Protein AF-A0A933L0N3-F1 (afdb_monomer_lite)

Foldseek 3Di:
DDDPDAAEEAEDQAAPDDPDPCLAPVVQVVVQVVVCVVRVNRYGYYYPRSHPDPVRVVVVVVVVPDPLVVDDDAPVPDDVHPCPDPRNVVSVVD

InterPro domains:
  IPR014729 Rossmann-like alpha/beta/alpha sandwich fold [G3DSA:3.40.50.620] (2-93)
  IPR018317 Queuosine biosynthesis protein QueC [PF06508] (8-93)
  IPR018317 Queuosine biosynthesis protein QueC [PTHR42914] (9-93)

Organism: NCBI:txid1228055

Radius of gyration: 17.13 Å; chains: 1; bounding box: 46×27×42 Å

Structure (mmCIF, N/CA/C/O backbone):
data_AF-A0A933L0N3-F1
#
_entry.id   AF-A0A933L0N3-F1
#
loop_
_atom_site.group_PDB
_atom_site.id
_atom_site.type_symbol
_atom_site.label_atom_id
_atom_site.label_alt_id
_atom_site.label_comp_id
_atom_site.label_asym_id
_atom_site.label_entity_id
_atom_site.label_seq_id
_atom_site.pdbx_PDB_ins_code
_atom_site.Cartn_x
_atom_site.Cartn_y
_atom_site.Cartn_z
_atom_site.occupancy
_atom_site.B_iso_or_equiv
_atom_site.auth_seq_id
_atom_site.auth_comp_id
_atom_site.auth_asym_id
_atom_site.auth_atom_id
_atom_site.pdbx_PDB_model_num
ATOM 1 N N . MET A 1 1 ? -33.465 11.401 14.427 1.00 44.47 1 MET A N 1
ATOM 2 C CA . MET A 1 1 ? -32.306 11.468 13.514 1.00 44.47 1 MET A CA 1
ATOM 3 C C . MET A 1 1 ? -31.498 10.208 13.743 1.00 44.47 1 MET A C 1
ATOM 5 O O . MET A 1 1 ? -30.945 10.051 14.819 1.00 44.47 1 MET A O 1
ATOM 9 N N . ASN A 1 2 ? -31.567 9.260 12.809 1.00 50.28 2 ASN A N 1
ATOM 10 C CA . ASN A 1 2 ? -30.867 7.983 12.903 1.00 50.28 2 ASN A CA 1
ATOM 11 C C . ASN A 1 2 ? -29.531 8.135 12.170 1.00 50.28 2 ASN A C 1
ATOM 13 O O . ASN A 1 2 ? -29.464 7.921 10.965 1.00 50.28 2 ASN A O 1
ATOM 17 N N . THR A 1 3 ? -28.502 8.610 12.863 1.00 55.62 3 THR A N 1
ATOM 18 C CA . THR A 1 3 ? -27.130 8.616 12.344 1.00 55.62 3 THR A CA 1
ATOM 19 C C . THR A 1 3 ? -26.414 7.439 12.980 1.00 55.62 3 THR A C 1
ATOM 21 O O . THR A 1 3 ? -25.830 7.570 14.054 1.00 55.62 3 THR A O 1
ATOM 24 N N . SER A 1 4 ? -26.510 6.263 12.360 1.00 66.69 4 SER A N 1
ATOM 25 C CA . SER A 1 4 ? -25.563 5.187 12.649 1.00 66.69 4 SER A CA 1
ATOM 26 C C . SER A 1 4 ? -24.163 5.742 12.394 1.00 66.69 4 SER A C 1
ATOM 28 O O . SER A 1 4 ? -23.893 6.201 11.285 1.00 66.69 4 SER A O 1
ATOM 30 N N . ALA A 1 5 ? -23.309 5.775 13.415 1.00 74.56 5 ALA A N 1
ATOM 31 C CA . ALA A 1 5 ? -21.937 6.234 13.247 1.00 74.56 5 ALA A CA 1
ATOM 32 C C . ALA A 1 5 ? -21.227 5.326 12.227 1.00 74.56 5 ALA A C 1
ATOM 34 O O . ALA A 1 5 ? -21.288 4.102 12.350 1.00 74.56 5 ALA A O 1
ATOM 35 N N . GLU A 1 6 ? -20.602 5.913 11.205 1.00 88.19 6 GLU A N 1
ATOM 36 C CA . GLU A 1 6 ? -19.903 5.151 10.165 1.00 88.19 6 GLU A CA 1
ATOM 37 C C . GLU A 1 6 ? -18.737 4.352 10.755 1.00 88.19 6 GLU A C 1
ATOM 39 O O . GLU A 1 6 ? -18.092 4.784 11.708 1.00 88.19 6 GLU A O 1
ATOM 44 N N . SER A 1 7 ? -18.481 3.169 10.198 1.00 94.75 7 SER A N 1
ATOM 45 C CA . SER A 1 7 ? -17.369 2.290 10.571 1.00 94.75 7 SER A CA 1
ATOM 46 C C . SER A 1 7 ? -16.771 1.667 9.313 1.00 94.75 7 SER A C 1
ATOM 48 O O . SER A 1 7 ? -17.487 1.462 8.331 1.00 94.75 7 SER A O 1
ATOM 50 N N . GLY A 1 8 ? -15.477 1.353 9.319 1.00 96.12 8 GLY A N 1
ATOM 51 C CA . GLY A 1 8 ? -14.823 0.814 8.130 1.00 96.12 8 GLY A CA 1
ATOM 52 C C . GLY A 1 8 ? -13.330 0.543 8.277 1.00 96.12 8 GLY A C 1
ATOM 53 O O . GLY A 1 8 ? -12.774 0.507 9.370 1.00 96.12 8 GLY A O 1
ATOM 54 N N . MET A 1 9 ? -12.672 0.333 7.138 1.00 97.06 9 MET A N 1
ATOM 55 C CA . MET A 1 9 ? -11.244 0.031 7.068 1.00 97.06 9 MET A CA 1
ATOM 56 C C . MET A 1 9 ? -10.545 1.008 6.131 1.00 97.06 9 MET A C 1
ATOM 58 O O . MET A 1 9 ? -10.990 1.230 5.005 1.00 97.06 9 MET A O 1
ATOM 62 N N . ILE A 1 10 ? -9.417 1.544 6.580 1.00 97.44 10 ILE A N 1
ATOM 63 C CA . ILE A 1 10 ? -8.486 2.292 5.741 1.00 97.44 10 ILE A CA 1
ATOM 64 C C . ILE A 1 10 ? -7.453 1.288 5.240 1.00 97.44 10 ILE A C 1
ATOM 66 O O . ILE A 1 10 ? -6.665 0.774 6.030 1.00 97.44 10 ILE A O 1
ATOM 70 N N . VAL A 1 11 ? -7.463 0.985 3.941 1.00 98.12 11 VAL A N 1
ATOM 71 C CA . VAL A 1 11 ? -6.564 -0.019 3.353 1.00 98.12 11 VAL A CA 1
ATOM 72 C C . VAL A 1 11 ? -5.494 0.661 2.503 1.00 98.12 11 VAL A C 1
ATOM 74 O O . VAL A 1 11 ? -5.808 1.329 1.520 1.00 98.12 11 VAL A O 1
ATOM 77 N N . ALA A 1 12 ? -4.227 0.469 2.863 1.00 98.06 12 ALA A N 1
ATOM 78 C CA . ALA A 1 12 ? -3.074 1.005 2.150 1.00 98.06 12 ALA A CA 1
ATOM 79 C C . ALA A 1 12 ? -2.339 -0.090 1.360 1.00 98.06 12 ALA A C 1
ATOM 81 O O . ALA A 1 12 ? -1.995 -1.147 1.890 1.00 98.06 12 ALA A O 1
ATOM 82 N N . GLY A 1 13 ? -2.034 0.194 0.092 1.00 97.06 13 GLY A N 1
ATOM 83 C CA . GLY A 1 13 ? -1.263 -0.682 -0.799 1.00 97.06 13 GLY A CA 1
ATOM 84 C C . GLY A 1 13 ? 0.260 -0.587 -0.634 1.00 97.06 13 GLY A C 1
ATOM 85 O O . GLY A 1 13 ? 0.981 -0.787 -1.609 1.00 97.06 13 GLY A O 1
ATOM 86 N N . ILE A 1 14 ? 0.754 -0.232 0.557 1.00 97.56 14 ILE A N 1
ATOM 87 C C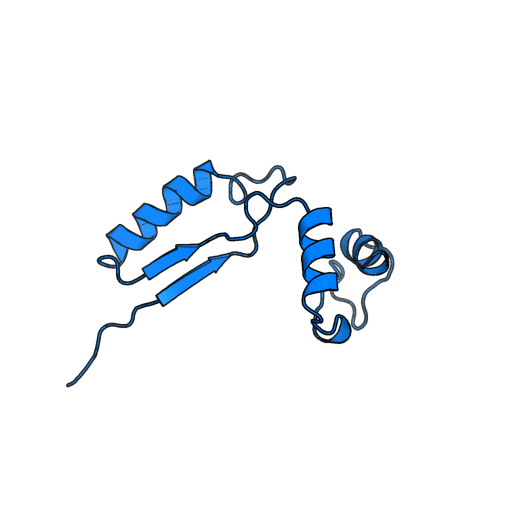A . ILE A 1 14 ? 2.195 -0.166 0.853 1.00 97.56 14 ILE A CA 1
ATOM 88 C C . ILE A 1 14 ? 2.804 -1.571 0.919 1.00 97.56 14 ILE A C 1
ATOM 90 O O . ILE A 1 14 ? 2.127 -2.532 1.288 1.00 97.56 14 ILE A O 1
ATOM 94 N N . HIS A 1 15 ? 4.083 -1.690 0.563 1.00 97.00 15 HIS A N 1
ATOM 95 C CA . HIS A 1 15 ? 4.761 -2.975 0.410 1.00 97.00 15 HIS A CA 1
ATOM 96 C C . HIS A 1 15 ? 6.234 -2.925 0.836 1.00 97.00 15 HIS A C 1
ATOM 98 O O . HIS A 1 15 ? 6.807 -1.850 1.022 1.00 97.00 15 HIS A O 1
ATOM 104 N N . ALA A 1 16 ? 6.870 -4.092 0.945 1.00 96.12 16 ALA A N 1
ATOM 105 C CA . ALA A 1 16 ? 8.269 -4.213 1.345 1.00 96.12 16 ALA A CA 1
ATOM 106 C C . ALA A 1 16 ? 9.249 -3.831 0.218 1.00 96.12 16 ALA A C 1
ATOM 108 O O . ALA A 1 16 ? 8.918 -3.869 -0.969 1.00 96.12 16 ALA A O 1
ATOM 109 N N . GLY A 1 17 ? 10.499 -3.526 0.580 1.00 93.19 17 GLY A N 1
ATOM 110 C CA . GLY A 1 17 ? 11.572 -3.233 -0.381 1.00 93.19 17 GLY A CA 1
ATOM 111 C C . GLY A 1 17 ? 11.685 -1.761 -0.789 1.00 93.19 17 GLY A C 1
ATOM 112 O O . GLY A 1 17 ? 12.362 -1.456 -1.769 1.00 93.19 17 GLY A O 1
ATOM 113 N N . THR A 1 18 ? 11.042 -0.855 -0.051 1.00 91.50 18 THR A N 1
ATOM 114 C CA . THR A 1 18 ? 11.271 0.594 -0.140 1.00 91.50 18 THR A CA 1
ATOM 115 C C . THR A 1 18 ? 12.051 1.077 1.088 1.00 91.50 18 THR A C 1
ATOM 117 O O . THR A 1 18 ? 12.114 0.385 2.103 1.00 91.50 18 THR A O 1
ATOM 120 N N . ASN A 1 19 ? 12.642 2.271 1.003 1.00 94.38 19 ASN A N 1
ATOM 121 C CA . ASN A 1 19 ? 13.368 2.894 2.119 1.00 94.38 19 ASN A CA 1
ATOM 122 C C . ASN A 1 19 ? 12.520 3.930 2.877 1.00 94.38 19 ASN A C 1
ATOM 124 O O . ASN A 1 19 ? 13.051 4.676 3.698 1.00 94.38 19 ASN A O 1
ATOM 128 N N . TYR A 1 20 ? 11.221 4.021 2.582 1.00 96.94 20 TYR A N 1
ATOM 129 C CA . TYR A 1 20 ? 10.344 4.994 3.220 1.00 96.94 20 TYR A CA 1
ATOM 130 C C . TYR A 1 20 ? 9.808 4.451 4.546 1.00 96.94 20 TYR A C 1
ATOM 132 O O . TYR A 1 20 ? 9.333 3.318 4.627 1.00 96.94 20 TYR A O 1
ATOM 140 N N . TYR A 1 21 ? 9.874 5.269 5.598 1.00 97.56 21 TYR A N 1
ATOM 141 C CA . TYR A 1 21 ? 9.401 4.880 6.928 1.00 97.56 21 TYR A CA 1
ATOM 142 C C . TYR A 1 21 ? 7.899 4.569 6.947 1.00 97.56 21 TYR A C 1
ATOM 144 O O . TYR A 1 21 ? 7.482 3.625 7.614 1.00 97.56 21 TYR A O 1
ATOM 152 N N . ASP A 1 22 ? 7.096 5.304 6.177 1.00 97.19 22 ASP A N 1
ATOM 153 C CA . ASP A 1 22 ? 5.647 5.099 6.038 1.00 97.19 22 ASP A CA 1
ATOM 154 C C . ASP A 1 22 ? 5.263 3.793 5.312 1.00 97.19 22 ASP A C 1
ATOM 156 O O . ASP A 1 22 ? 4.094 3.421 5.263 1.00 97.19 22 ASP A O 1
ATOM 160 N N . CYS A 1 23 ? 6.250 3.052 4.805 1.00 97.69 23 CYS A N 1
ATOM 161 C CA . CYS A 1 23 ? 6.093 1.716 4.239 1.00 97.69 23 CYS A CA 1
ATOM 162 C C . CYS A 1 23 ? 6.583 0.605 5.192 1.00 97.69 23 CYS A C 1
ATOM 164 O O . CYS A 1 23 ? 6.685 -0.552 4.786 1.00 97.69 23 CYS A O 1
ATOM 166 N N . SER A 1 24 ? 6.924 0.932 6.445 1.00 97.25 24 SER A N 1
ATOM 167 C CA . SER A 1 24 ? 7.516 -0.008 7.408 1.00 97.25 24 SER A CA 1
ATOM 168 C C . SER A 1 24 ? 6.490 -0.668 8.346 1.00 97.25 24 SER A C 1
ATOM 170 O O . SER A 1 24 ? 5.440 -0.085 8.635 1.00 97.25 24 SER A O 1
ATOM 172 N N . PRO A 1 25 ? 6.801 -1.857 8.906 1.00 97.56 25 PRO A N 1
ATOM 173 C CA . PRO A 1 25 ? 6.017 -2.457 9.986 1.00 97.56 25 PRO A CA 1
ATOM 174 C C . PRO A 1 25 ? 5.821 -1.538 11.193 1.00 97.56 25 PRO A C 1
ATOM 176 O O . PRO A 1 25 ? 4.733 -1.517 11.763 1.00 97.56 25 PRO A O 1
ATOM 179 N N . ASP A 1 26 ? 6.836 -0.747 11.542 1.00 98.06 26 ASP A N 1
ATOM 180 C CA . ASP A 1 26 ? 6.792 0.179 12.675 1.00 98.06 26 ASP A CA 1
ATOM 181 C C . ASP A 1 26 ? 5.790 1.312 12.450 1.00 98.06 26 ASP A C 1
ATOM 183 O O . ASP A 1 26 ? 5.072 1.696 13.374 1.00 98.06 26 ASP A O 1
ATOM 187 N N . PHE A 1 27 ? 5.699 1.830 11.222 1.00 98.12 27 PHE A N 1
ATOM 188 C CA . PHE A 1 27 ? 4.676 2.809 10.869 1.00 98.12 27 PHE A CA 1
ATOM 189 C C . PHE A 1 27 ? 3.272 2.218 11.021 1.00 98.12 27 PHE A C 1
ATOM 191 O O . PHE A 1 27 ? 2.436 2.813 11.699 1.00 98.12 27 PHE A O 1
ATOM 198 N N . VAL A 1 28 ? 3.029 1.021 10.471 1.00 98.19 28 VAL A N 1
ATOM 199 C CA . VAL A 1 28 ? 1.721 0.351 10.571 1.00 98.19 28 VAL A CA 1
ATOM 200 C C . VAL A 1 28 ? 1.353 0.057 12.029 1.00 98.1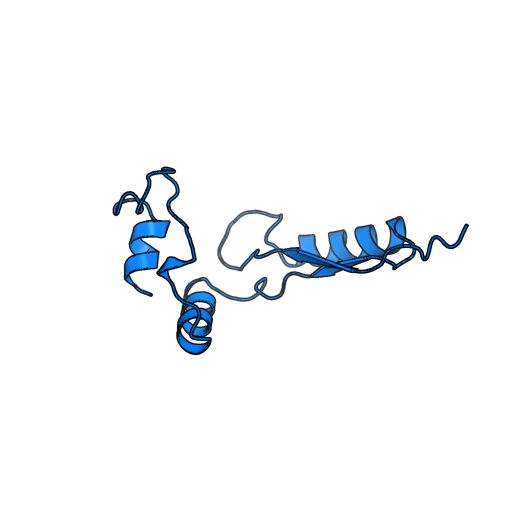9 28 VAL A C 1
ATOM 202 O O . VAL A 1 28 ? 0.223 0.316 12.443 1.00 98.19 28 VAL A O 1
ATOM 205 N N . ALA A 1 29 ? 2.314 -0.401 12.835 1.00 98.25 29 ALA A N 1
ATOM 206 C CA . ALA A 1 29 ? 2.122 -0.675 14.259 1.00 98.25 29 ALA A CA 1
ATOM 207 C C . ALA A 1 29 ? 1.789 0.581 15.084 1.00 98.25 29 ALA A C 1
ATOM 209 O O . ALA A 1 29 ? 1.167 0.468 16.136 1.00 98.25 29 ALA A O 1
ATOM 210 N N . ARG A 1 30 ? 2.184 1.774 14.621 1.00 98.38 30 ARG A N 1
ATOM 211 C CA . ARG A 1 30 ? 1.887 3.053 15.288 1.00 98.38 30 ARG A CA 1
ATOM 212 C C . ARG A 1 30 ? 0.613 3.713 14.775 1.00 98.38 30 ARG A C 1
ATOM 214 O O . ARG A 1 30 ? -0.124 4.287 15.567 1.00 98.38 30 ARG A O 1
ATOM 221 N N . VAL A 1 31 ? 0.350 3.654 13.470 1.00 98.31 31 VAL A N 1
ATOM 222 C CA . VAL A 1 31 ? -0.820 4.317 12.873 1.00 98.31 31 VAL A CA 1
ATOM 223 C C . VAL A 1 31 ? -2.117 3.564 13.166 1.00 98.31 31 VAL A C 1
ATOM 225 O O . VAL A 1 31 ? -3.151 4.196 13.334 1.00 98.31 31 VAL A O 1
ATOM 228 N N . THR A 1 32 ? -2.068 2.233 13.280 1.00 98.44 32 THR A N 1
ATOM 229 C CA . THR A 1 32 ? -3.256 1.411 13.565 1.00 98.44 32 THR A CA 1
ATOM 230 C C . THR A 1 32 ? -3.923 1.784 14.895 1.00 98.44 32 THR A C 1
ATOM 232 O O . THR A 1 32 ? -5.084 2.192 14.846 1.00 98.44 32 THR A O 1
ATOM 235 N N . PRO A 1 33 ? -3.228 1.760 16.055 1.00 98.44 33 PRO A N 1
ATOM 236 C CA . PRO A 1 33 ? -3.838 2.176 17.317 1.00 98.44 33 PRO A CA 1
ATOM 237 C C . PRO A 1 33 ? -4.226 3.656 17.306 1.00 98.44 33 PRO A C 1
ATOM 239 O O . PRO A 1 33 ? -5.279 4.000 17.818 1.00 98.44 33 PRO A O 1
ATOM 242 N N . LEU A 1 34 ? -3.451 4.531 16.652 1.00 98.31 34 LEU A N 1
ATOM 243 C CA . LEU A 1 34 ? -3.817 5.944 16.520 1.00 98.31 34 LEU A CA 1
ATOM 244 C C . LEU A 1 34 ? -5.171 6.121 15.811 1.00 98.31 34 LEU A C 1
ATOM 246 O O . LEU A 1 34 ? -6.006 6.900 16.267 1.00 98.31 34 LEU A O 1
ATOM 250 N N . VAL A 1 35 ? -5.405 5.409 14.705 1.00 98.25 35 VAL A N 1
ATOM 251 C CA . VAL A 1 35 ? -6.687 5.435 13.982 1.00 98.25 35 VAL A CA 1
ATOM 252 C C . VAL A 1 35 ? -7.803 4.854 14.847 1.00 98.25 35 VAL A C 1
ATOM 254 O O . VAL A 1 35 ? -8.875 5.447 14.937 1.00 98.25 35 VAL A O 1
ATOM 257 N N . GLU A 1 36 ? -7.563 3.731 15.516 1.00 98.19 36 GLU A N 1
ATOM 258 C CA . GLU A 1 36 ? -8.572 3.089 16.361 1.00 98.19 36 GLU A CA 1
ATOM 259 C C . GLU A 1 36 ? -8.943 3.969 17.564 1.00 98.19 36 GLU A C 1
ATOM 261 O O . GLU A 1 36 ? -10.119 4.230 17.792 1.00 98.19 36 GLU A O 1
ATOM 266 N N . GLU A 1 37 ? -7.970 4.515 18.288 1.00 98.19 37 GLU A N 1
ATOM 267 C CA . GLU A 1 37 ? -8.196 5.365 19.462 1.00 98.19 37 GLU A CA 1
ATOM 268 C C . GLU A 1 37 ? -8.889 6.684 19.102 1.00 98.19 37 GLU A C 1
ATOM 270 O O . GLU A 1 37 ? -9.796 7.123 19.806 1.00 98.19 37 GLU A O 1
ATOM 275 N N . THR A 1 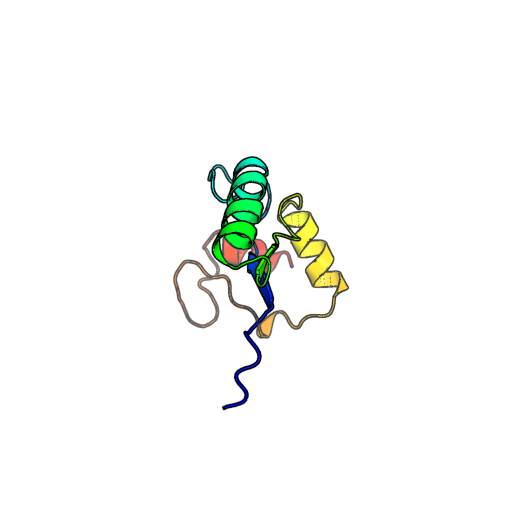38 ? -8.515 7.311 17.983 1.00 97.31 38 THR A N 1
ATOM 276 C CA . THR A 1 38 ? -9.120 8.587 17.551 1.00 97.31 38 THR A CA 1
ATOM 277 C C . THR A 1 38 ? -10.516 8.431 16.951 1.00 97.31 38 THR A C 1
ATOM 279 O O . THR A 1 38 ? -11.211 9.430 16.753 1.00 97.31 38 THR A O 1
ATOM 282 N N . THR A 1 39 ? -10.947 7.200 16.664 1.00 96.19 39 THR A N 1
ATOM 283 C CA . THR A 1 39 ? -12.247 6.920 16.041 1.00 96.19 39 THR A CA 1
ATOM 284 C C . THR A 1 39 ? -13.189 6.104 16.922 1.00 96.19 39 THR A C 1
ATOM 286 O O . THR A 1 39 ? -14.209 5.634 16.422 1.00 96.19 39 THR A O 1
ATOM 289 N N . ASP A 1 40 ? -12.893 5.939 18.215 1.00 96.38 40 ASP A N 1
ATOM 290 C CA . ASP A 1 40 ? -13.595 5.007 19.118 1.00 96.38 40 ASP A CA 1
ATOM 291 C C . ASP A 1 40 ? -13.721 3.597 18.507 1.00 96.38 40 ASP A C 1
ATOM 293 O O . ASP A 1 40 ? -14.788 2.979 18.506 1.00 96.38 40 ASP A O 1
ATOM 297 N N . SER A 1 41 ? -12.633 3.129 17.895 1.00 96.12 41 SER A N 1
ATOM 298 C CA . SER A 1 41 ? -12.507 1.848 17.194 1.00 96.12 41 SER A CA 1
ATOM 299 C C . SER A 1 41 ? -13.482 1.646 16.027 1.00 96.12 41 SER A C 1
ATOM 301 O O . SER A 1 41 ? -13.677 0.519 15.575 1.00 96.12 41 SER A O 1
ATOM 303 N N . ARG A 1 42 ? -14.087 2.719 15.498 1.00 96.88 42 ARG A N 1
ATOM 304 C CA . ARG A 1 42 ? -14.950 2.643 14.306 1.00 96.88 42 ARG A CA 1
ATOM 305 C C . ARG A 1 42 ? -14.158 2.404 13.023 1.00 96.88 42 ARG A C 1
ATOM 307 O O . ARG A 1 42 ? -14.693 1.827 12.078 1.00 96.88 42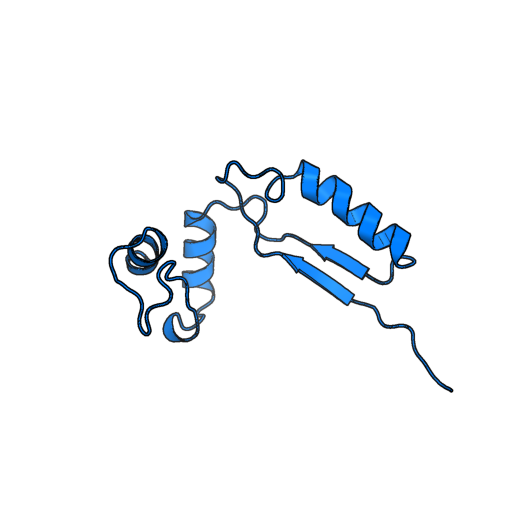 ARG A O 1
ATOM 314 N N . PHE A 1 43 ? -12.901 2.835 12.976 1.00 97.81 43 PHE A N 1
ATOM 315 C CA . PHE A 1 43 ? -12.009 2.596 11.847 1.00 97.81 43 PHE A CA 1
ATOM 316 C C . PHE A 1 43 ? -10.739 1.876 12.288 1.00 97.81 43 PHE A C 1
ATOM 318 O O . PHE A 1 43 ? -10.263 2.063 13.404 1.00 97.81 43 PHE A O 1
ATOM 325 N N . SER A 1 44 ? -10.170 1.086 11.379 1.00 97.94 44 SER A N 1
ATOM 326 C CA . SER A 1 44 ? -8.869 0.430 11.551 1.00 97.94 44 SER A CA 1
ATOM 327 C C . SER A 1 44 ? -8.016 0.610 10.293 1.00 97.94 44 SER A C 1
ATOM 329 O O . SER A 1 44 ? -8.546 0.761 9.187 1.00 97.94 44 SER A O 1
ATOM 331 N N . PHE A 1 45 ? -6.692 0.605 10.451 1.00 98.44 45 PHE A N 1
ATOM 332 C CA . PHE A 1 45 ? -5.735 0.757 9.355 1.00 98.44 45 PHE A CA 1
ATOM 333 C C . PHE A 1 45 ? -5.129 -0.593 8.966 1.00 98.44 45 PHE A C 1
ATOM 335 O O . PHE A 1 45 ? -4.626 -1.328 9.810 1.00 98.44 45 PHE A O 1
ATOM 342 N N . TRP A 1 46 ? -5.160 -0.920 7.675 1.00 98.12 46 TRP A N 1
ATOM 343 C CA . TRP A 1 46 ? -4.737 -2.213 7.148 1.00 98.12 46 TRP A CA 1
ATOM 344 C C . TRP A 1 46 ? -3.762 -2.052 5.988 1.00 98.12 46 TRP A C 1
ATOM 346 O O . TRP A 1 46 ? -4.010 -1.312 5.040 1.00 98.12 46 TRP A O 1
ATOM 356 N N . ALA A 1 47 ? -2.670 -2.812 6.026 1.00 98.31 47 ALA A N 1
ATOM 357 C CA . ALA A 1 47 ? -1.665 -2.858 4.968 1.00 98.31 47 ALA A CA 1
ATOM 358 C C . ALA A 1 47 ? -1.385 -4.321 4.574 1.00 98.31 47 ALA A C 1
ATOM 360 O O . ALA A 1 47 ? -0.395 -4.907 5.017 1.00 98.31 47 ALA A O 1
ATOM 361 N N . PRO A 1 48 ? -2.261 -4.959 3.773 1.00 97.69 48 PRO A N 1
ATOM 362 C CA . PRO A 1 48 ? -2.178 -6.396 3.494 1.00 97.69 48 PRO A CA 1
ATOM 363 C C . PRO A 1 48 ? -0.913 -6.798 2.724 1.00 97.69 48 PRO A C 1
ATOM 365 O O . PRO A 1 48 ? -0.468 -7.937 2.822 1.00 97.69 48 PRO A O 1
ATOM 368 N N . LEU A 1 49 ? -0.312 -5.862 1.985 1.00 98.12 49 LEU A N 1
ATOM 369 C CA . LEU A 1 49 ? 0.879 -6.098 1.166 1.00 98.12 49 LEU A CA 1
ATOM 370 C C . LEU A 1 49 ? 2.183 -5.715 1.879 1.00 98.12 49 LEU A C 1
ATOM 372 O O . LEU A 1 49 ? 3.254 -5.847 1.296 1.00 98.12 49 LEU A O 1
ATOM 376 N N . LEU A 1 50 ? 2.118 -5.279 3.143 1.00 98.19 50 LEU A N 1
ATOM 377 C CA . LEU A 1 50 ? 3.239 -4.680 3.878 1.00 98.19 50 LEU A CA 1
ATOM 378 C C . LEU A 1 50 ? 4.510 -5.534 3.883 1.00 98.19 50 LEU A C 1
ATOM 380 O O . LEU A 1 50 ? 5.620 -5.012 3.857 1.00 98.19 50 LEU A O 1
ATOM 384 N N . ARG A 1 51 ? 4.346 -6.857 3.942 1.00 97.62 51 ARG A N 1
ATOM 385 C CA . ARG A 1 51 ? 5.456 -7.819 3.984 1.00 97.62 51 ARG A CA 1
ATOM 386 C C . ARG A 1 51 ? 5.775 -8.432 2.624 1.00 97.62 51 ARG A C 1
ATOM 388 O O . ARG A 1 51 ? 6.678 -9.254 2.550 1.00 97.62 51 ARG A O 1
ATOM 395 N N . TRP A 1 52 ? 5.037 -8.068 1.580 1.00 97.94 52 TRP A N 1
ATOM 396 C CA . TRP A 1 52 ? 5.231 -8.608 0.244 1.00 97.94 52 TRP A CA 1
ATOM 397 C C . TRP A 1 52 ? 6.220 -7.749 -0.528 1.00 97.94 52 TRP A C 1
ATOM 399 O O . TRP A 1 52 ? 6.157 -6.520 -0.541 1.00 97.94 52 TRP A O 1
ATOM 409 N N . SER A 1 53 ? 7.131 -8.419 -1.208 1.00 95.19 53 SER A N 1
ATOM 410 C CA . SER A 1 53 ? 7.966 -7.844 -2.245 1.00 95.19 53 SER A CA 1
ATOM 411 C C . SER A 1 53 ? 7.154 -7.601 -3.523 1.00 95.19 53 SER A C 1
ATOM 413 O O . SER A 1 53 ? 6.119 -8.225 -3.774 1.00 95.19 53 SER A O 1
ATOM 415 N N . LYS A 1 54 ? 7.654 -6.718 -4.394 1.00 92.25 54 LYS A N 1
ATOM 416 C CA . LYS A 1 54 ? 7.046 -6.464 -5.711 1.00 92.25 54 LYS A CA 1
ATOM 417 C C . LYS A 1 54 ? 6.828 -7.752 -6.535 1.00 92.25 54 LYS A C 1
ATOM 419 O O . LYS A 1 54 ? 5.735 -7.920 -7.073 1.00 92.25 54 LYS A O 1
ATOM 424 N N . PRO A 1 55 ? 7.795 -8.694 -6.609 1.00 93.44 55 PRO A N 1
ATOM 425 C CA . PRO A 1 55 ? 7.590 -9.978 -7.287 1.00 93.44 55 PRO A CA 1
ATOM 426 C C . PRO A 1 55 ? 6.456 -10.844 -6.712 1.00 93.44 55 PRO A C 1
ATOM 428 O O . PRO A 1 55 ? 5.757 -11.512 -7.478 1.00 93.44 55 PRO A O 1
ATOM 431 N N . GLU A 1 56 ? 6.241 -10.833 -5.394 1.00 96.06 56 GLU A N 1
ATOM 432 C CA . GLU A 1 56 ? 5.122 -11.552 -4.762 1.00 96.06 56 GLU A CA 1
ATOM 433 C C . GLU A 1 56 ? 3.781 -10.917 -5.140 1.00 96.06 56 GLU A C 1
ATOM 435 O O . GLU A 1 56 ? 2.864 -11.625 -5.556 1.00 96.06 56 GLU A O 1
ATOM 440 N N . ILE A 1 57 ? 3.696 -9.582 -5.119 1.00 95.38 57 ILE A N 1
ATOM 441 C CA . ILE A 1 57 ? 2.509 -8.837 -5.570 1.00 95.38 57 ILE A CA 1
ATOM 442 C C . ILE A 1 57 ? 2.191 -9.154 -7.035 1.00 95.38 57 ILE A C 1
ATOM 444 O O . ILE A 1 57 ? 1.036 -9.379 -7.386 1.00 95.38 57 ILE A O 1
ATOM 448 N N . TYR A 1 58 ? 3.205 -9.225 -7.898 1.00 93.31 58 TYR A N 1
ATOM 449 C CA . TYR A 1 58 ? 3.036 -9.584 -9.310 1.00 93.31 58 TYR A CA 1
ATOM 450 C C . TYR A 1 58 ? 2.543 -11.015 -9.500 1.00 93.31 58 TYR A C 1
ATOM 452 O O . TYR A 1 58 ? 1.700 -11.279 -10.355 1.00 93.31 58 TYR A O 1
ATOM 460 N N . SER A 1 59 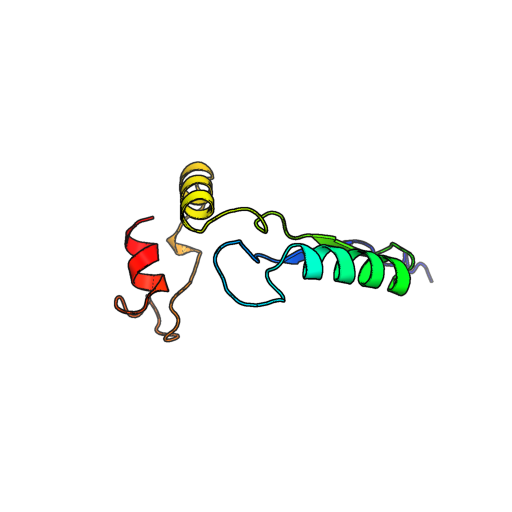? 3.043 -11.938 -8.685 1.00 94.31 59 SER A N 1
ATOM 461 C CA . SER A 1 59 ? 2.601 -13.331 -8.709 1.00 94.31 59 SER A CA 1
ATOM 462 C C . SER A 1 59 ? 1.144 -13.455 -8.261 1.00 94.31 59 SER A C 1
ATOM 464 O O . SER A 1 59 ? 0.366 -14.146 -8.915 1.00 94.31 59 SER A O 1
ATOM 466 N N . TYR A 1 60 ? 0.747 -12.713 -7.224 1.00 95.69 60 TYR A N 1
ATOM 467 C CA . TYR A 1 60 ? -0.648 -12.609 -6.805 1.00 95.69 60 TYR A CA 1
ATOM 468 C C . TYR A 1 60 ? -1.537 -11.979 -7.885 1.00 95.69 60 TYR A C 1
ATOM 470 O O . TYR A 1 60 ? -2.606 -12.507 -8.174 1.00 95.69 60 TYR A O 1
ATOM 478 N N . PHE A 1 61 ? -1.087 -10.894 -8.523 1.00 94.62 61 PHE A N 1
ATOM 479 C CA . PHE A 1 61 ? -1.824 -10.231 -9.601 1.00 94.62 61 PHE A CA 1
ATOM 480 C C . PHE A 1 61 ? -2.099 -11.176 -10.779 1.00 94.62 61 PHE A C 1
ATOM 482 O O . PHE A 1 61 ? -3.221 -11.248 -11.270 1.00 94.62 61 PHE A O 1
ATOM 489 N N . ARG A 1 62 ? -1.095 -11.954 -11.205 1.00 93.38 62 ARG A N 1
ATOM 490 C CA . ARG A 1 62 ? -1.280 -12.977 -12.246 1.00 93.38 62 ARG A CA 1
ATOM 491 C C . ARG A 1 62 ? -2.276 -14.059 -11.834 1.00 93.38 62 ARG A C 1
ATOM 493 O O . ARG A 1 62 ? -3.066 -14.505 -12.658 1.00 93.38 62 ARG A O 1
ATOM 500 N N . ALA A 1 63 ? -2.229 -14.487 -10.574 1.00 96.06 63 ALA A N 1
ATOM 501 C CA . ALA A 1 63 ? -3.105 -15.533 -10.060 1.00 96.06 63 ALA A CA 1
ATOM 502 C C . ALA A 1 63 ? -4.555 -15.063 -9.845 1.00 96.06 63 ALA A C 1
ATOM 504 O O . ALA A 1 63 ? -5.467 -15.883 -9.891 1.00 96.06 63 ALA A O 1
ATOM 505 N N . SER A 1 64 ? -4.782 -13.767 -9.611 1.00 95.38 64 SER A N 1
ATOM 506 C CA . SER A 1 64 ? -6.112 -13.222 -9.314 1.00 95.38 64 SER A CA 1
ATOM 507 C C . SER A 1 64 ? -6.996 -13.030 -10.548 1.00 95.38 64 SER A C 1
ATOM 509 O O . SER A 1 64 ? -8.200 -12.828 -10.402 1.00 95.38 64 SER A O 1
ATOM 511 N N . GLY A 1 65 ? -6.423 -13.078 -11.756 1.00 94.12 65 GLY A N 1
ATOM 512 C CA . GLY A 1 65 ? -7.161 -12.871 -13.005 1.00 94.12 65 GLY A CA 1
ATOM 513 C C . GLY A 1 65 ? -7.649 -11.432 -13.212 1.00 94.12 65 GLY A C 1
ATOM 514 O O . GLY A 1 65 ? -8.527 -11.205 -14.042 1.00 94.12 65 GLY A O 1
ATOM 515 N N . ILE A 1 66 ? -7.109 -10.459 -12.467 1.00 93.88 66 ILE A N 1
ATOM 516 C CA . ILE A 1 66 ? -7.422 -9.040 -12.669 1.00 93.88 66 ILE A CA 1
ATOM 517 C C . ILE A 1 66 ? -6.916 -8.610 -14.047 1.00 93.88 66 ILE A C 1
ATOM 519 O O . ILE A 1 66 ? -5.753 -8.827 -14.390 1.00 93.88 66 ILE A O 1
ATOM 523 N N . ASP A 1 67 ? -7.778 -7.951 -14.821 1.00 93.31 67 ASP A N 1
ATOM 524 C CA . ASP A 1 67 ? -7.382 -7.397 -16.110 1.00 93.31 67 ASP A CA 1
ATOM 525 C C . ASP A 1 67 ? -6.351 -6.280 -15.910 1.00 93.31 67 ASP A C 1
ATOM 527 O O . ASP A 1 67 ? -6.622 -5.219 -15.336 1.00 93.31 67 ASP A O 1
ATOM 531 N N . GLN A 1 68 ? -5.146 -6.528 -16.420 1.00 90.38 68 GLN A N 1
ATOM 532 C CA . GLN A 1 68 ? -4.051 -5.579 -16.388 1.00 90.38 68 GLN A CA 1
ATOM 533 C C . GLN A 1 68 ? -4.456 -4.241 -17.009 1.00 90.38 68 GLN A C 1
ATOM 535 O O . GLN A 1 68 ? -4.084 -3.201 -16.462 1.00 90.38 68 GLN A O 1
ATOM 540 N N . ALA A 1 69 ? -5.247 -4.233 -18.085 1.00 91.56 69 ALA A N 1
ATOM 541 C CA . ALA A 1 69 ? -5.654 -3.023 -18.797 1.00 91.56 69 ALA A CA 1
ATOM 542 C C . ALA A 1 69 ? -6.471 -2.044 -17.934 1.00 91.56 69 ALA A C 1
ATOM 544 O O . ALA A 1 69 ? -6.464 -0.846 -18.211 1.00 91.56 69 ALA A O 1
ATOM 545 N N . LEU A 1 70 ? -7.100 -2.519 -16.852 1.00 93.69 70 LEU A N 1
ATOM 546 C CA . LEU A 1 70 ? -7.853 -1.688 -15.903 1.00 93.69 70 LEU A CA 1
ATOM 547 C C . LEU A 1 70 ? -6.967 -0.983 -14.864 1.00 93.69 70 LEU A C 1
ATOM 549 O O . LEU A 1 70 ? -7.462 -0.233 -14.026 1.00 93.69 70 LEU A O 1
ATOM 553 N N . THR A 1 71 ? -5.655 -1.222 -14.896 1.00 93.81 71 THR A N 1
ATOM 554 C CA . THR A 1 71 ? -4.690 -0.665 -13.940 1.00 93.81 71 THR A CA 1
ATOM 555 C C . THR A 1 71 ? -3.678 0.242 -14.629 1.00 93.81 71 THR A C 1
ATOM 557 O O . THR A 1 71 ? -3.352 0.072 -15.805 1.00 93.81 71 THR A O 1
ATOM 560 N N . TYR A 1 72 ? -3.120 1.186 -13.872 1.00 94.75 72 TYR A N 1
ATOM 561 C CA . TYR A 1 72 ? -2.135 2.143 -14.360 1.00 94.75 72 TYR A CA 1
ATOM 562 C C . TYR A 1 72 ? -0.997 2.307 -13.349 1.00 94.75 72 TYR A C 1
ATOM 564 O O . TYR A 1 72 ? -1.231 2.356 -12.144 1.00 94.75 72 TYR A O 1
ATOM 572 N N . SER A 1 73 ? 0.245 2.386 -13.835 1.00 94.12 73 SER A N 1
ATOM 573 C CA . SER A 1 73 ? 1.431 2.513 -12.967 1.00 94.12 73 SER A CA 1
ATOM 574 C C . SER A 1 73 ? 2.519 3.424 -13.534 1.00 94.12 73 SER A C 1
ATOM 576 O O . SER A 1 73 ? 3.593 3.521 -12.954 1.00 94.12 73 SER A O 1
ATOM 578 N N . CYS A 1 74 ? 2.313 4.057 -14.691 1.00 96.06 74 CYS A N 1
ATOM 579 C CA . CYS A 1 74 ? 3.376 4.845 -15.308 1.00 96.06 74 CYS A CA 1
ATOM 580 C C . CYS A 1 74 ? 3.643 6.134 -14.515 1.00 96.06 74 CYS A C 1
ATOM 582 O O . CYS A 1 74 ? 2.766 6.981 -14.361 1.00 96.06 74 CYS A O 1
ATOM 584 N N . GLU A 1 75 ? 4.893 6.296 -14.082 1.00 95.81 75 GLU A N 1
ATOM 585 C CA . GLU A 1 75 ? 5.370 7.444 -13.298 1.00 95.81 75 GLU A CA 1
ATOM 586 C C . GLU A 1 75 ? 5.352 8.760 -14.089 1.00 95.81 75 GLU A C 1
ATOM 588 O O . GLU A 1 75 ? 5.242 9.830 -13.505 1.00 95.81 75 GLU A O 1
ATOM 593 N N . ALA A 1 76 ? 5.430 8.692 -15.421 1.00 96.31 76 ALA A N 1
ATOM 594 C CA . ALA A 1 76 ? 5.447 9.871 -16.286 1.00 96.31 76 ALA A CA 1
ATOM 595 C C . ALA A 1 76 ? 4.047 10.435 -16.596 1.00 96.31 76 ALA A C 1
ATOM 597 O O . ALA A 1 76 ? 3.941 11.442 -17.288 1.00 96.31 76 ALA A O 1
ATOM 598 N N . GLY A 1 77 ? 2.968 9.784 -16.148 1.00 93.75 77 GLY A N 1
ATOM 599 C CA . GLY A 1 77 ? 1.604 10.284 -16.383 1.00 93.75 77 GLY A CA 1
ATOM 600 C C . GLY A 1 77 ? 1.097 10.162 -17.831 1.00 93.75 77 GLY A C 1
ATOM 601 O O . GLY A 1 77 ? 0.027 10.674 -18.146 1.00 93.75 77 GLY A O 1
ATOM 602 N N . THR A 1 78 ? 1.836 9.509 -18.731 1.00 93.50 78 THR A N 1
ATOM 603 C CA . THR A 1 78 ? 1.460 9.406 -20.149 1.00 93.50 78 THR A CA 1
ATOM 604 C C . THR A 1 78 ? 0.350 8.382 -20.365 1.00 93.50 78 THR A C 1
ATOM 606 O O . THR A 1 78 ? 0.454 7.244 -19.897 1.00 93.50 78 THR A O 1
ATOM 609 N N . LEU A 1 79 ? -0.658 8.738 -21.163 1.00 91.75 79 LEU A N 1
ATOM 610 C CA . LEU A 1 79 ? -1.728 7.821 -21.555 1.00 91.75 79 LEU A CA 1
ATOM 611 C C . LEU A 1 79 ? -1.144 6.582 -22.261 1.00 91.75 79 LEU A C 1
ATOM 613 O O . LEU A 1 79 ? -0.311 6.714 -23.153 1.00 91.75 79 LEU A O 1
ATOM 617 N N . GLY A 1 80 ? -1.533 5.380 -21.828 1.00 88.25 80 GLY A N 1
ATOM 618 C CA . GLY A 1 80 ? -0.966 4.113 -22.325 1.00 88.25 80 GLY A CA 1
ATOM 619 C C . GLY A 1 80 ? 0.390 3.710 -21.719 1.00 88.25 80 GLY A C 1
ATOM 620 O O . GLY A 1 80 ? 0.827 2.578 -21.902 1.00 88.25 80 GLY A O 1
ATOM 621 N N . GLY A 1 81 ? 1.017 4.583 -20.925 1.00 94.75 81 GLY A N 1
ATOM 622 C CA . GLY A 1 81 ? 2.304 4.349 -20.270 1.00 94.75 81 GLY A CA 1
ATOM 623 C C . GLY A 1 81 ? 3.516 4.657 -21.156 1.00 94.75 81 GLY A C 1
ATOM 624 O O . GLY A 1 81 ? 3.531 4.387 -22.351 1.00 94.75 81 GLY A O 1
ATOM 625 N N . CYS A 1 82 ? 4.570 5.218 -20.560 1.00 96.38 82 CYS A N 1
ATOM 626 C CA . CYS A 1 82 ? 5.719 5.737 -21.311 1.00 96.38 82 CYS A CA 1
ATOM 627 C C . CYS A 1 82 ? 6.672 4.646 -21.817 1.00 96.38 82 CYS A C 1
ATOM 629 O O . CYS A 1 82 ? 7.578 4.924 -22.595 1.00 96.38 82 CYS A O 1
ATOM 631 N N . GLY A 1 83 ? 6.535 3.413 -21.323 1.00 95.56 83 GLY A N 1
ATOM 632 C CA . GLY A 1 83 ? 7.367 2.284 -21.735 1.00 95.56 83 GLY A CA 1
ATOM 633 C C . GLY A 1 83 ? 8.831 2.347 -21.279 1.00 95.56 83 GLY A C 1
ATOM 634 O O . GLY A 1 83 ? 9.585 1.428 -21.589 1.00 95.56 83 GLY A O 1
ATOM 635 N N . VAL A 1 84 ? 9.257 3.375 -20.542 1.00 96.81 84 VAL A N 1
ATOM 636 C CA . VAL A 1 84 ? 10.673 3.544 -20.155 1.00 96.81 84 VAL A CA 1
ATOM 637 C C . VAL A 1 84 ? 10.899 3.741 -18.656 1.00 96.81 84 VAL A C 1
ATOM 639 O O . VAL A 1 84 ? 11.991 3.445 -18.181 1.00 96.81 84 VAL A O 1
ATOM 642 N N . CYS A 1 85 ? 9.895 4.182 -17.888 1.00 96.81 85 CYS A N 1
ATOM 643 C CA . CYS A 1 85 ? 10.036 4.326 -16.434 1.00 96.81 85 CYS A CA 1
ATOM 644 C C . CYS A 1 85 ? 10.093 2.963 -15.726 1.00 96.81 85 CYS A C 1
ATOM 646 O O . CYS A 1 85 ? 9.659 1.947 -16.282 1.00 96.81 85 CYS A O 1
ATOM 648 N N . SER A 1 86 ? 10.575 2.951 -14.479 1.00 92.81 86 SER A N 1
ATOM 649 C CA . SER A 1 86 ? 10.760 1.718 -13.701 1.00 92.81 86 SER A CA 1
ATOM 650 C C . SER A 1 86 ? 9.463 0.909 -13.584 1.00 92.81 86 SER A C 1
ATOM 652 O O . SER A 1 86 ? 9.437 -0.286 -13.875 1.00 92.81 86 SER A O 1
ATOM 654 N N . SER A 1 87 ? 8.345 1.580 -13.317 1.00 93.50 87 SER A N 1
ATOM 655 C CA . SER A 1 87 ? 7.037 0.936 -13.219 1.00 93.50 87 SER A CA 1
ATOM 656 C C . SER A 1 87 ? 6.511 0.406 -14.558 1.00 93.50 87 SER A C 1
ATOM 658 O O . SER A 1 87 ? 5.864 -0.637 -14.583 1.00 93.50 87 SER A O 1
ATOM 660 N N . CYS A 1 88 ? 6.817 1.050 -15.693 1.00 95.25 88 CYS A N 1
ATOM 661 C CA . CYS A 1 88 ? 6.485 0.502 -17.018 1.00 95.25 88 CYS A CA 1
ATOM 662 C C . CYS A 1 88 ? 7.341 -0.724 -17.356 1.00 95.25 88 CYS A C 1
ATOM 664 O O . CYS A 1 88 ? 6.839 -1.692 -17.927 1.00 95.25 88 CYS A O 1
ATOM 666 N N . LEU A 1 89 ? 8.631 -0.684 -17.012 1.00 93.50 89 LEU A N 1
ATOM 667 C CA . LEU A 1 89 ? 9.555 -1.805 -17.182 1.00 93.50 89 LEU A CA 1
ATOM 668 C C . LEU A 1 89 ? 9.099 -3.022 -16.382 1.00 93.50 89 LEU A C 1
ATOM 670 O O . LEU A 1 89 ? 9.062 -4.124 -16.924 1.00 93.50 89 LEU A O 1
ATOM 674 N N . ASP A 1 90 ? 8.708 -2.813 -15.130 1.00 91.19 90 ASP A N 1
ATOM 675 C CA . ASP A 1 90 ? 8.167 -3.871 -14.291 1.00 91.19 90 ASP A CA 1
ATOM 676 C C . ASP A 1 90 ? 6.835 -4.405 -14.818 1.00 91.19 90 ASP A C 1
ATOM 678 O O . ASP A 1 90 ? 6.631 -5.614 -14.874 1.00 91.19 90 ASP A O 1
ATOM 682 N N . ARG A 1 91 ? 5.941 -3.511 -15.254 1.00 91.44 91 ARG A N 1
ATOM 683 C CA . ARG A 1 91 ? 4.630 -3.875 -15.795 1.00 91.44 91 ARG A CA 1
ATOM 684 C C . ARG A 1 91 ? 4.723 -4.765 -17.037 1.00 91.44 91 ARG A C 1
ATOM 686 O O . ARG A 1 91 ? 3.843 -5.587 -17.245 1.00 91.44 91 ARG A O 1
ATOM 693 N N . ARG A 1 92 ? 5.788 -4.653 -17.839 1.00 89.44 92 ARG A N 1
ATOM 694 C CA . ARG A 1 92 ? 6.050 -5.567 -18.969 1.00 89.44 92 ARG A CA 1
ATOM 695 C C . ARG A 1 92 ? 6.415 -6.994 -18.553 1.00 89.44 92 ARG A C 1
ATOM 697 O O . ARG A 1 92 ? 6.422 -7.875 -19.402 1.00 89.44 92 ARG A O 1
ATOM 704 N N . ARG A 1 93 ? 6.781 -7.206 -17.287 1.00 83.38 93 ARG A N 1
ATOM 705 C CA . ARG A 1 93 ? 7.117 -8.522 -16.721 1.00 83.38 93 ARG A CA 1
ATOM 706 C C . ARG A 1 93 ? 5.916 -9.191 -16.049 1.00 83.38 93 ARG A C 1
ATOM 708 O O . ARG A 1 93 ? 6.087 -10.274 -15.48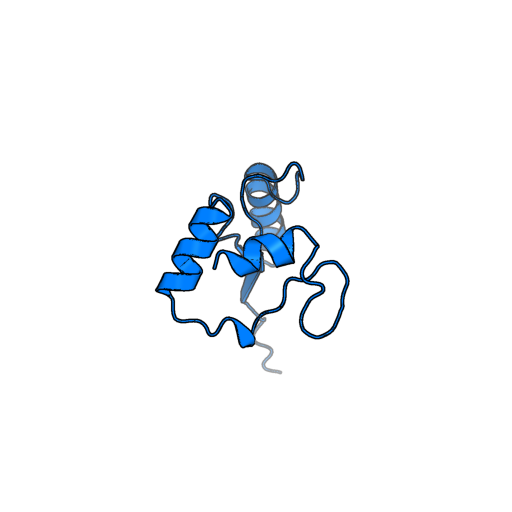0 1.00 83.38 93 ARG A O 1
ATOM 715 N N . LEU A 1 94 ? 4.763 -8.513 -16.016 1.00 82.38 94 LEU A N 1
ATOM 716 C CA . LEU A 1 94 ? 3.510 -9.066 -15.508 1.00 82.38 94 LEU A CA 1
ATOM 717 C C . LEU A 1 94 ? 2.970 -10.123 -16.462 1.00 82.38 94 LEU A C 1
ATOM 719 O O . LEU A 1 94 ? 2.980 -9.875 -17.684 1.00 82.38 94 LEU A O 1
#

Secondary structure (DSSP, 8-state):
---PPP-EEEE----SS---GGGSHHHHHHHHHHHHHHTTTSEEEE-TTTT--HHHHHHHHHHHT--GGG----TT--TT--SSSHHHHHHTT-

pLDDT: mean 93.38, std 9.2, range [44.47, 98.44]

Sequence (94 aa):
MNTSAESGMIVAGIHAGTNYYDCSPDFVARVTPLVEETTDSRFSFWAPLLRWSKPEIYSYFRASGIDQALTYSCEAGTLGGCGVCSSCLDRRRL